Protein AF-A0AAU7DUB7-F1 (afdb_monomer)

InterPro domains:
  IPR05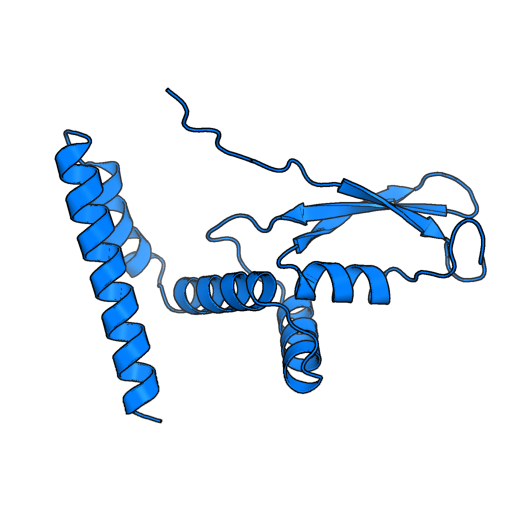9456 Domain of unknown function DUF8412 [PF28474] (4-90)

Nearest PDB structures (foldseek):
  8bii-assembly3_G-2  TM=6.210E-01  e=4.189E+00  Photorhabdus laumondii subsp. laumondii TTO1
  5uq3-assembly1_A  TM=3.999E-01  e=7.658E+00  Homo sapiens

Solvent-accessible surface area (backbone atoms only — not comparable to full-atom values): 8272 Å² total; per-residue (Å²): 140,81,87,80,79,79,74,67,89,47,49,75,42,82,31,26,37,94,96,40,57,58,96,34,75,60,44,70,68,59,52,50,51,56,30,41,21,59,31,25,40,81,63,63,72,44,83,72,58,98,49,34,29,36,39,28,35,29,62,62,64,87,90,56,86,79,53,71,66,59,51,53,53,48,54,52,34,54,75,69,67,63,52,36,74,57,14,50,51,50,53,52,54,42,54,57,50,70,72,47,46,74,66,55,46,47,67,60,45,48,62,39,74,68,36,95,42,68,72,55,23,53,52,46,47,52,50,52,51,51,52,53,53,50,53,59,51,51,60,62,74,76,108

Structure (mmCIF, N/CA/C/O backbone):
data_AF-A0AAU7DUB7-F1
#
_entry.id   AF-A0AAU7DUB7-F1
#
loop_
_atom_site.group_PDB
_atom_site.id
_atom_site.type_symbol
_atom_site.label_atom_id
_atom_site.label_alt_id
_atom_site.label_comp_id
_atom_site.label_asym_id
_atom_site.label_entity_id
_atom_site.label_seq_id
_atom_site.pdbx_PDB_ins_code
_atom_site.Cartn_x
_atom_site.Cartn_y
_atom_site.Cartn_z
_atom_site.occupancy
_atom_site.B_iso_or_equiv
_atom_site.auth_seq_id
_atom_site.auth_comp_id
_atom_site.auth_asym_id
_atom_site.auth_atom_id
_atom_site.pdbx_PDB_model_num
ATOM 1 N N . MET A 1 1 ? 14.211 23.765 -15.436 1.00 36.38 1 MET A N 1
ATOM 2 C CA . MET A 1 1 ? 13.391 23.689 -14.204 1.00 36.38 1 MET A CA 1
ATOM 3 C C . MET A 1 1 ? 12.046 23.126 -14.643 1.00 36.38 1 MET A C 1
ATOM 5 O O . MET A 1 1 ? 11.535 23.623 -15.626 1.00 36.38 1 MET A O 1
ATOM 9 N N . ILE A 1 2 ? 11.471 22.055 -14.106 1.00 30.30 2 ILE A N 1
ATOM 10 C CA . ILE A 1 2 ? 11.215 21.745 -12.702 1.00 30.30 2 ILE A CA 1
ATOM 11 C C . ILE A 1 2 ? 10.974 20.222 -12.607 1.00 30.30 2 ILE A C 1
ATOM 13 O O . ILE A 1 2 ? 10.057 19.704 -13.235 1.00 30.30 2 ILE A O 1
ATOM 17 N N . GLY A 1 3 ? 11.781 19.501 -11.827 1.00 28.03 3 GLY A N 1
ATOM 18 C CA . GLY A 1 3 ? 11.511 18.111 -11.451 1.00 28.03 3 GLY A CA 1
ATOM 19 C C . GLY A 1 3 ? 10.852 18.078 -10.079 1.00 28.03 3 GLY A C 1
ATOM 20 O O . GLY A 1 3 ? 11.534 17.877 -9.077 1.00 28.03 3 GLY A O 1
ATOM 21 N N . HIS A 1 4 ? 9.542 18.315 -10.004 1.00 31.88 4 HIS A N 1
ATOM 22 C CA . HIS A 1 4 ? 8.809 18.115 -8.756 1.00 31.88 4 HIS A CA 1
ATOM 23 C C . HIS A 1 4 ? 8.624 16.613 -8.530 1.00 31.88 4 HIS A C 1
ATOM 25 O O . HIS A 1 4 ? 7.672 16.000 -9.005 1.00 31.88 4 HIS A O 1
ATOM 31 N N . SER A 1 5 ? 9.549 16.015 -7.779 1.00 37.00 5 SER A N 1
ATOM 32 C CA . SER A 1 5 ? 9.308 14.762 -7.065 1.00 37.00 5 SER A CA 1
ATOM 33 C C . SER A 1 5 ? 8.126 14.987 -6.114 1.00 37.00 5 SER A C 1
ATOM 35 O O . SER A 1 5 ? 8.316 15.414 -4.975 1.00 37.00 5 SER A O 1
ATOM 37 N N . GLN A 1 6 ? 6.901 14.713 -6.569 1.00 44.59 6 GLN A N 1
ATOM 38 C CA . GLN A 1 6 ? 5.719 14.652 -5.710 1.00 44.59 6 GLN A CA 1
ATOM 39 C C . GLN A 1 6 ? 5.799 13.408 -4.816 1.00 44.59 6 GLN A C 1
ATOM 41 O O . GLN A 1 6 ? 5.090 12.421 -5.008 1.00 44.59 6 GLN A O 1
ATOM 46 N N . ARG A 1 7 ? 6.684 13.431 -3.815 1.00 53.00 7 ARG A N 1
ATOM 47 C CA . ARG A 1 7 ? 6.554 12.533 -2.669 1.00 53.00 7 ARG A CA 1
ATOM 48 C C . ARG A 1 7 ? 5.350 13.018 -1.878 1.00 53.00 7 ARG A C 1
ATOM 50 O O . ARG A 1 7 ? 5.484 13.860 -1.003 1.00 53.00 7 ARG A O 1
ATOM 57 N N . GLN A 1 8 ? 4.167 12.515 -2.209 1.00 63.06 8 GLN A N 1
ATOM 58 C CA . GLN A 1 8 ? 3.015 12.712 -1.342 1.00 63.06 8 GLN A CA 1
ATOM 59 C C . GLN A 1 8 ? 3.304 11.995 -0.017 1.00 63.06 8 GLN A C 1
ATOM 61 O O . GLN A 1 8 ? 3.488 10.778 0.018 1.00 63.06 8 GLN A O 1
ATOM 66 N N . GLU A 1 9 ? 3.420 12.762 1.065 1.00 75.69 9 GLU A N 1
ATOM 67 C CA . GLU A 1 9 ? 3.933 12.303 2.364 1.00 75.69 9 GLU A CA 1
ATOM 68 C C . GLU A 1 9 ? 2.980 11.329 3.083 1.00 75.69 9 GLU A C 1
ATOM 70 O O . GLU A 1 9 ? 3.334 10.725 4.096 1.00 75.69 9 GLU A O 1
ATOM 75 N N . GLY A 1 10 ? 1.804 11.080 2.512 1.00 85.38 10 GLY A N 1
ATOM 76 C CA . GLY A 1 10 ? 0.721 10.314 3.109 1.00 85.38 10 GLY A CA 1
ATOM 77 C C . GLY A 1 10 ? -0.265 11.208 3.848 1.00 85.38 10 GLY A C 1
ATOM 78 O O . GLY A 1 10 ? 0.017 12.366 4.133 1.00 85.38 10 GLY A O 1
ATOM 79 N N . ALA A 1 11 ? -1.426 10.648 4.157 1.00 92.12 11 ALA A N 1
ATOM 80 C CA . ALA A 1 11 ? -2.536 11.327 4.803 1.00 92.12 11 ALA A CA 1
ATOM 8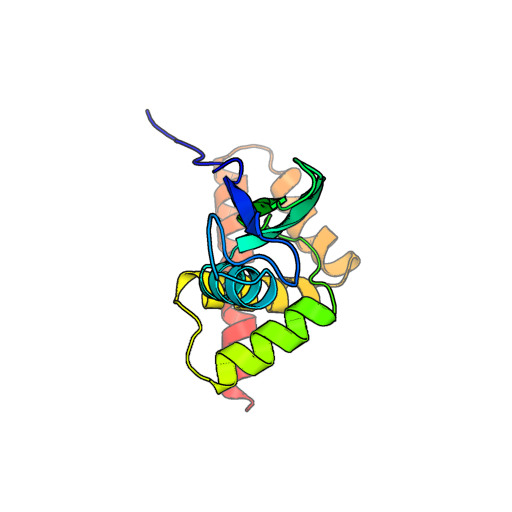1 C C . ALA A 1 11 ? -2.926 10.589 6.085 1.00 92.12 11 ALA A C 1
ATOM 83 O O . ALA A 1 11 ? -2.809 9.365 6.170 1.00 92.12 11 ALA A O 1
ATOM 84 N N . TRP A 1 12 ? -3.393 11.335 7.082 1.00 94.62 12 TRP A N 1
ATOM 85 C CA . TRP A 1 12 ? -4.015 10.773 8.275 1.00 94.62 12 TRP A CA 1
ATOM 86 C C . TRP A 1 12 ? -5.526 10.806 8.108 1.00 94.62 12 TRP A C 1
ATOM 88 O O . TRP A 1 12 ? -6.093 11.855 7.818 1.00 94.62 12 TRP A O 1
ATOM 98 N N . LEU A 1 13 ? -6.161 9.660 8.308 1.00 94.88 13 LEU A N 1
ATOM 99 C CA . LEU A 1 13 ? -7.605 9.518 8.305 1.00 94.88 13 LEU A CA 1
ATOM 100 C C . LEU A 1 13 ? -8.084 9.282 9.734 1.00 94.88 13 LEU A C 1
ATOM 102 O O . LEU A 1 13 ? -7.607 8.361 10.401 1.00 94.88 13 LEU A O 1
ATOM 106 N N . MET A 1 14 ? -9.015 10.110 10.200 1.00 95.69 14 MET A N 1
ATOM 107 C CA . MET A 1 14 ? -9.709 9.886 11.464 1.00 95.69 14 MET A CA 1
ATOM 108 C C . MET A 1 14 ? -10.853 8.901 11.242 1.00 95.69 14 MET A C 1
ATOM 110 O O . MET A 1 14 ? -11.663 9.080 10.337 1.00 95.69 14 MET A O 1
ATOM 114 N N . LEU A 1 15 ? -10.895 7.854 12.058 1.00 94.62 15 LEU A N 1
ATOM 115 C CA . LEU A 1 15 ? -11.879 6.784 11.979 1.00 94.62 15 LEU A CA 1
ATOM 116 C C . LEU A 1 15 ? -12.519 6.575 13.348 1.00 94.62 15 LEU A C 1
ATOM 118 O O . LEU A 1 15 ? -11.840 6.609 14.380 1.00 94.62 15 LEU A O 1
ATOM 122 N N . ALA A 1 16 ? -13.824 6.324 13.350 1.00 94.06 16 ALA A N 1
ATOM 123 C CA . ALA A 1 16 ? -14.544 5.953 14.555 1.00 94.06 16 ALA A CA 1
ATOM 124 C C . ALA A 1 16 ? -14.155 4.530 14.994 1.00 94.06 16 ALA A C 1
ATOM 126 O O . ALA A 1 16 ? -13.913 3.632 14.177 1.00 94.06 16 ALA A O 1
ATOM 127 N N . LYS A 1 17 ? -14.057 4.307 16.307 1.00 91.38 17 LYS A N 1
ATOM 128 C CA . LYS A 1 17 ? -13.883 2.966 16.877 1.00 91.38 17 LYS A CA 1
ATOM 129 C C . LYS A 1 17 ? -15.177 2.166 16.723 1.00 91.38 17 LYS A C 1
ATOM 131 O O . LYS A 1 17 ? -16.260 2.712 16.542 1.00 91.38 17 LYS A O 1
ATOM 136 N N . LYS A 1 18 ? -15.061 0.839 16.811 1.00 88.06 18 LYS A N 1
ATOM 137 C CA . LYS A 1 18 ? -16.210 -0.069 16.708 1.00 88.06 18 LYS A CA 1
ATOM 138 C C . LYS A 1 18 ? -17.280 0.313 17.740 1.00 88.06 18 LYS A C 1
ATOM 140 O O . LYS A 1 18 ? -16.971 0.390 18.923 1.00 88.06 18 L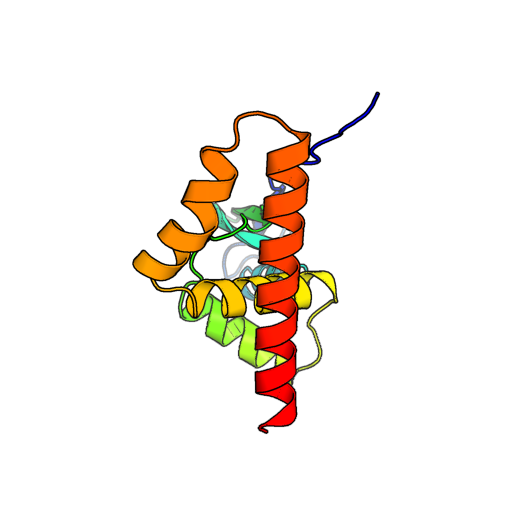YS A O 1
ATOM 145 N N . GLY A 1 19 ? -18.517 0.490 17.280 1.00 87.19 19 GLY A N 1
ATOM 146 C CA . GLY A 1 19 ? -19.650 0.901 18.118 1.00 87.19 19 GLY A CA 1
ATOM 147 C C . GLY A 1 19 ? -19.904 2.411 18.143 1.00 87.19 19 GLY A C 1
ATOM 148 O O . GLY A 1 19 ? -20.932 2.826 18.662 1.00 87.19 19 GLY A O 1
ATOM 149 N N . THR A 1 20 ? -19.024 3.214 17.540 1.00 87.19 20 THR A N 1
ATOM 150 C CA . THR A 1 20 ? -19.194 4.660 17.374 1.00 87.19 20 THR A CA 1
ATOM 151 C C . THR A 1 20 ? -19.458 4.977 15.901 1.00 87.19 20 THR A C 1
ATOM 153 O O . THR A 1 20 ? -18.812 4.407 15.023 1.00 87.19 20 THR A O 1
ATOM 156 N N . THR A 1 21 ? -20.394 5.885 15.619 1.00 87.19 21 THR A N 1
ATOM 157 C CA . THR A 1 21 ? -20.726 6.343 14.253 1.00 87.19 21 THR A CA 1
ATOM 158 C C . THR A 1 21 ? -20.270 7.770 13.954 1.00 87.19 21 THR A C 1
ATOM 160 O O . THR A 1 21 ? -20.305 8.188 12.802 1.00 87.19 21 THR A O 1
ATOM 163 N N . GLU A 1 22 ? -19.812 8.500 14.970 1.00 87.00 22 GLU A N 1
ATOM 164 C CA . GLU A 1 22 ? -19.266 9.853 14.862 1.00 87.00 22 GLU A CA 1
ATOM 165 C C . GLU A 1 22 ? -17.729 9.835 14.967 1.00 87.00 22 GLU A C 1
ATOM 167 O O . GLU A 1 22 ? -17.181 9.083 15.780 1.00 87.00 22 GLU A O 1
ATOM 172 N N . PRO A 1 23 ? -16.998 10.639 14.172 1.00 88.00 23 PRO A N 1
ATOM 173 C CA . PRO A 1 23 ? -17.484 11.564 13.138 1.00 88.00 23 PRO A CA 1
ATOM 174 C C . PRO A 1 23 ? -17.771 10.879 11.788 1.00 88.00 23 PRO A C 1
ATOM 176 O O . PRO A 1 23 ? -18.053 11.543 10.793 1.00 88.00 23 PRO A O 1
ATOM 179 N N . THR A 1 24 ? -17.595 9.557 11.693 1.00 90.75 24 THR A N 1
ATOM 180 C CA . THR A 1 24 ? -17.786 8.818 10.444 1.00 90.75 24 THR A CA 1
ATOM 181 C C . THR A 1 24 ? -18.216 7.379 10.695 1.00 90.75 24 THR A C 1
ATOM 183 O O . THR A 1 24 ? -17.735 6.721 11.616 1.00 90.75 24 THR A O 1
ATOM 186 N N . THR A 1 25 ? -19.067 6.862 9.812 1.00 92.31 25 THR A N 1
ATOM 187 C CA . THR A 1 25 ? -19.417 5.438 9.731 1.00 92.31 25 THR A CA 1
ATOM 188 C C . THR A 1 25 ? -18.420 4.636 8.893 1.00 92.31 25 THR A C 1
ATOM 190 O O . THR A 1 25 ? -18.516 3.408 8.835 1.00 92.31 25 THR A O 1
ATOM 193 N N . LEU A 1 26 ? -17.453 5.307 8.249 1.00 92.88 26 LEU A N 1
ATOM 194 C CA . LEU A 1 26 ? -16.412 4.659 7.466 1.00 92.88 26 LEU A CA 1
ATOM 195 C C . LEU A 1 26 ? -15.573 3.764 8.376 1.00 92.88 26 LEU A C 1
ATOM 197 O O . LEU A 1 26 ? -14.900 4.219 9.302 1.00 92.88 26 LEU A O 1
ATOM 201 N N . THR A 1 27 ? -15.585 2.470 8.085 1.00 93.81 27 THR A N 1
ATOM 202 C CA . THR A 1 27 ? -14.771 1.506 8.819 1.00 93.81 27 THR A CA 1
ATOM 203 C C . THR A 1 27 ? -13.339 1.494 8.290 1.00 93.81 27 THR A C 1
ATOM 205 O O . THR A 1 27 ? -13.076 1.788 7.123 1.00 93.81 27 THR A O 1
ATOM 208 N N . TYR A 1 28 ? -12.393 1.056 9.124 1.00 93.81 28 TYR A N 1
ATOM 209 C CA . TYR A 1 28 ? -11.014 0.825 8.678 1.00 93.81 28 TYR A CA 1
ATOM 210 C C . TYR A 1 28 ? -10.929 -0.129 7.481 1.00 93.81 28 TYR A C 1
ATOM 212 O O . TYR A 1 28 ? -10.116 0.098 6.594 1.00 93.81 28 TYR A O 1
ATOM 220 N N . ALA A 1 29 ? -11.761 -1.175 7.436 1.00 93.69 29 ALA A N 1
ATOM 221 C CA . ALA A 1 29 ? -11.745 -2.135 6.336 1.00 93.69 29 ALA A CA 1
ATOM 222 C C . ALA A 1 29 ? -12.135 -1.473 5.007 1.00 93.69 29 ALA A C 1
ATOM 224 O O . ALA A 1 29 ? -11.448 -1.654 4.008 1.00 93.69 29 ALA A O 1
ATOM 225 N N . GLN A 1 30 ? -13.179 -0.640 5.015 1.00 94.75 30 GLN A N 1
ATOM 226 C CA . GLN A 1 30 ? -13.575 0.130 3.835 1.00 94.75 30 GLN A CA 1
ATOM 227 C C . GLN A 1 30 ? -12.497 1.145 3.437 1.00 94.75 30 GLN A C 1
ATOM 229 O O . GLN A 1 30 ? -12.171 1.260 2.260 1.00 94.75 30 GLN A O 1
ATOM 234 N N . ALA A 1 31 ? -11.906 1.844 4.411 1.00 95.69 31 ALA A N 1
ATOM 235 C CA . ALA A 1 31 ? -10.820 2.785 4.150 1.00 95.69 31 ALA A CA 1
ATOM 236 C C . ALA A 1 31 ? -9.580 2.097 3.550 1.00 95.69 31 ALA A C 1
ATOM 238 O O . ALA A 1 31 ? -8.959 2.636 2.636 1.00 95.69 31 ALA A O 1
ATOM 239 N N . LEU A 1 32 ? -9.232 0.900 4.036 1.00 95.88 32 LEU A N 1
ATOM 240 C CA . LEU A 1 32 ? -8.140 0.094 3.498 1.00 95.88 32 LEU A CA 1
ATOM 241 C C . LEU A 1 32 ? -8.425 -0.341 2.059 1.00 95.88 32 LEU A C 1
ATOM 243 O O . LEU A 1 32 ? -7.557 -0.187 1.205 1.00 95.88 32 LEU A O 1
ATOM 247 N N . ASP A 1 33 ? -9.629 -0.834 1.779 1.00 96.44 33 ASP A N 1
ATOM 248 C CA . ASP A 1 33 ? -10.021 -1.224 0.426 1.00 96.44 33 ASP A CA 1
ATOM 249 C C . ASP A 1 33 ? -9.901 -0.047 -0.553 1.00 96.44 33 ASP A C 1
ATOM 251 O O . ASP A 1 33 ? -9.273 -0.170 -1.602 1.00 96.44 33 ASP A O 1
ATOM 255 N N . GLU A 1 34 ? -10.423 1.127 -0.185 1.00 96.12 34 GLU A N 1
ATOM 256 C CA . GLU A 1 34 ? -10.335 2.325 -1.027 1.00 96.12 34 GLU A CA 1
ATOM 257 C C . GLU A 1 34 ? -8.897 2.824 -1.218 1.00 96.12 34 GLU A C 1
ATOM 259 O O . GLU A 1 34 ? -8.534 3.298 -2.305 1.00 96.12 34 GLU A O 1
ATOM 264 N N . ALA A 1 35 ? -8.056 2.679 -0.191 1.00 95.38 35 ALA A N 1
ATOM 265 C CA . ALA A 1 35 ? -6.633 2.968 -0.285 1.00 95.38 35 ALA A CA 1
ATOM 266 C C . ALA A 1 35 ? -5.950 2.025 -1.288 1.00 95.38 35 ALA A C 1
ATOM 268 O O . ALA A 1 35 ? -5.288 2.503 -2.213 1.00 95.38 35 ALA A O 1
ATOM 269 N N . LEU A 1 36 ? -6.168 0.712 -1.170 1.00 95.00 36 LEU A N 1
ATOM 270 C CA . LEU A 1 36 ? -5.585 -0.297 -2.059 1.00 95.00 36 LEU A CA 1
ATOM 271 C C . LEU A 1 36 ? -6.039 -0.109 -3.510 1.00 95.00 36 LEU A C 1
ATOM 273 O O . LEU A 1 36 ? -5.196 -0.088 -4.411 1.00 95.00 36 LEU A O 1
ATOM 277 N N . CYS A 1 37 ? -7.333 0.142 -3.737 1.00 96.00 37 CYS A N 1
ATOM 278 C CA . CYS A 1 37 ? -7.874 0.460 -5.061 1.00 96.00 37 CYS A CA 1
ATOM 279 C C . CYS A 1 37 ? -7.183 1.671 -5.703 1.00 96.00 37 CYS A C 1
ATOM 281 O O . CYS A 1 37 ? -7.104 1.759 -6.926 1.00 96.00 37 CYS A O 1
ATOM 283 N N . SER A 1 38 ? -6.659 2.588 -4.888 1.00 93.38 38 SER A N 1
ATOM 284 C CA . SER A 1 38 ? -5.994 3.819 -5.322 1.00 93.38 38 SER A CA 1
ATOM 285 C C . SER A 1 38 ? -4.460 3.730 -5.317 1.00 93.38 38 SER A C 1
ATOM 287 O O . SER A 1 38 ? -3.798 4.733 -5.587 1.00 93.38 38 SER A O 1
ATOM 289 N N . GLY A 1 39 ? -3.870 2.569 -5.009 1.00 91.12 39 GLY A N 1
ATOM 290 C CA . GLY A 1 39 ? -2.412 2.382 -4.936 1.00 91.12 39 GLY A CA 1
ATOM 291 C C . GLY A 1 39 ? -1.765 2.922 -3.652 1.00 91.12 39 GLY A C 1
ATOM 292 O O . GLY A 1 39 ? -0.581 3.270 -3.631 1.00 91.12 39 GLY A O 1
ATOM 293 N N . TRP A 1 40 ? -2.544 3.042 -2.581 1.00 93.62 40 TRP A N 1
ATOM 294 C CA . TRP A 1 40 ? -2.090 3.436 -1.250 1.00 93.62 40 TRP A CA 1
ATOM 295 C C . TRP A 1 40 ? -2.129 2.234 -0.309 1.00 93.62 40 TRP A C 1
ATOM 297 O O . TRP A 1 40 ? -2.862 1.274 -0.525 1.00 93.62 40 TRP A O 1
ATOM 307 N N . ILE A 1 41 ? -1.324 2.293 0.747 1.00 92.12 41 ILE A N 1
ATOM 308 C CA . ILE A 1 41 ? -1.274 1.273 1.796 1.00 92.12 41 ILE A CA 1
ATOM 309 C C . ILE A 1 41 ? -1.469 1.920 3.160 1.00 92.12 41 ILE A C 1
ATOM 311 O O . ILE A 1 41 ? -1.184 3.110 3.342 1.00 92.12 41 ILE A O 1
ATOM 315 N N . ASP A 1 42 ? -1.937 1.136 4.120 1.00 92.56 42 ASP A N 1
ATOM 316 C CA . ASP A 1 42 ? -1.983 1.548 5.510 1.00 92.56 42 ASP A CA 1
ATOM 317 C C . ASP A 1 42 ? -0.581 1.558 6.136 1.00 92.56 42 ASP A C 1
ATOM 319 O O . ASP A 1 42 ? 0.344 0.855 5.728 1.00 92.56 42 ASP A O 1
ATOM 323 N N . GLY A 1 43 ? -0.414 2.430 7.122 1.00 90.06 43 GLY A N 1
ATOM 324 C CA . GLY A 1 43 ? 0.808 2.573 7.894 1.00 90.06 43 GLY A CA 1
ATOM 325 C C . GLY A 1 43 ? 0.501 2.715 9.377 1.00 90.06 43 GLY A C 1
ATOM 326 O O . GLY A 1 43 ? -0.224 1.922 9.971 1.00 90.06 43 GLY A O 1
ATOM 327 N N . GLN A 1 44 ? 1.076 3.743 9.996 1.00 92.38 44 GLN A N 1
ATOM 328 C CA . GLN A 1 44 ? 0.968 3.956 11.437 1.00 92.38 44 GLN A CA 1
ATOM 329 C C . GLN A 1 44 ? -0.481 4.170 11.889 1.00 92.38 44 GLN A C 1
ATOM 331 O O . GLN A 1 44 ? -1.200 4.998 11.330 1.00 92.38 44 GLN A O 1
ATOM 336 N N . LYS A 1 45 ? -0.857 3.487 12.971 1.00 94.81 45 LYS A N 1
ATOM 337 C CA . LYS A 1 45 ? -2.096 3.714 13.716 1.00 94.81 45 LYS A CA 1
ATOM 338 C C . LYS A 1 45 ? -1.791 4.481 15.002 1.00 94.81 45 LYS A C 1
ATOM 340 O O . LYS A 1 45 ? -0.802 4.183 15.670 1.00 94.81 45 LYS A O 1
ATOM 345 N N . ARG A 1 46 ? -2.637 5.446 15.368 1.00 95.00 46 ARG A N 1
ATOM 346 C CA . ARG A 1 46 ? -2.549 6.197 16.631 1.00 95.00 46 ARG A CA 1
ATOM 347 C C . ARG A 1 46 ? -3.914 6.287 17.296 1.00 95.00 46 ARG A C 1
ATOM 349 O O . ARG A 1 46 ? -4.911 6.508 16.618 1.00 95.00 46 ARG A O 1
ATOM 356 N N . SER A 1 47 ? -3.957 6.132 18.616 1.00 93.94 47 SER A N 1
ATOM 357 C CA . SER A 1 47 ? -5.155 6.498 19.378 1.00 93.94 47 SER A CA 1
ATOM 358 C C . SER A 1 47 ? -5.298 8.020 19.384 1.00 93.94 47 SER A C 1
ATOM 360 O O . SER A 1 47 ? -4.281 8.711 19.445 1.00 93.94 47 SER A O 1
ATOM 362 N N . PHE A 1 48 ? -6.530 8.522 19.312 1.00 92.56 48 PHE A N 1
ATOM 363 C CA . PHE A 1 48 ? -6.812 9.956 19.405 1.00 92.56 48 PHE A CA 1
ATOM 364 C C . PHE A 1 48 ? -7.615 10.259 20.670 1.00 92.56 48 PHE A C 1
ATOM 366 O O . PHE A 1 48 ? -7.102 10.919 21.565 1.00 92.56 48 PHE A O 1
ATOM 373 N N . ASP A 1 49 ? -8.804 9.669 20.802 1.00 93.44 49 ASP A N 1
ATOM 374 C CA . ASP A 1 49 ? -9.655 9.810 21.988 1.00 93.44 49 ASP A CA 1
ATOM 375 C C . ASP A 1 49 ? -10.364 8.481 22.337 1.00 93.44 49 ASP A C 1
ATOM 377 O O . ASP A 1 49 ? -9.967 7.401 21.878 1.00 93.44 49 ASP A O 1
ATOM 381 N N . ALA A 1 50 ? -11.384 8.526 23.201 1.00 91.69 50 ALA A N 1
ATOM 382 C CA . ALA A 1 50 ? -12.164 7.354 23.599 1.00 91.69 50 ALA A CA 1
ATOM 383 C C . ALA A 1 50 ? -12.941 6.725 22.428 1.00 91.69 50 ALA A C 1
ATOM 385 O O . ALA A 1 50 ? -13.023 5.499 22.352 1.00 91.69 50 ALA A O 1
ATOM 386 N N . ALA A 1 51 ? -13.422 7.539 21.493 1.00 93.38 51 ALA A N 1
ATOM 387 C CA . ALA A 1 51 ? -14.349 7.199 20.423 1.00 93.38 51 ALA A CA 1
ATOM 388 C C . ALA A 1 51 ? -13.682 7.053 19.039 1.00 93.38 51 ALA A C 1
ATOM 390 O O . ALA A 1 51 ? -14.234 6.375 18.176 1.00 93.38 51 ALA A O 1
ATOM 391 N N . THR A 1 52 ? -12.489 7.615 18.826 1.00 95.00 52 THR A N 1
ATOM 392 C CA . THR A 1 52 ? -11.825 7.723 17.519 1.00 95.00 52 THR A CA 1
ATOM 393 C C . THR A 1 52 ? -10.346 7.322 17.557 1.00 95.00 52 THR A C 1
ATOM 395 O O . THR A 1 52 ? -9.692 7.247 18.605 1.00 95.00 52 THR A O 1
ATOM 398 N N . PHE A 1 53 ? -9.797 7.016 16.384 1.00 95.62 53 PHE A N 1
ATOM 399 C CA . PHE A 1 53 ? -8.372 6.780 16.172 1.00 95.62 53 PHE A CA 1
ATOM 400 C C . PHE A 1 53 ? -7.930 7.339 14.816 1.00 95.62 53 PHE A C 1
ATOM 402 O O . PHE A 1 53 ? -8.741 7.537 13.915 1.00 95.62 53 PHE A O 1
ATOM 409 N N . LEU A 1 54 ? -6.628 7.575 14.661 1.00 96.12 54 LEU A N 1
ATOM 410 C CA . LEU A 1 54 ? -6.029 8.025 13.409 1.00 96.12 54 LEU A CA 1
ATOM 411 C C . LEU A 1 54 ? -5.313 6.862 12.721 1.00 96.12 54 LEU A C 1
ATOM 413 O O . LEU A 1 54 ? -4.493 6.172 13.332 1.00 96.12 54 LEU A O 1
ATOM 417 N N . GLN A 1 55 ? -5.578 6.684 11.432 1.00 96.81 55 GLN A N 1
ATOM 418 C CA . GLN A 1 55 ? -4.879 5.746 10.565 1.00 96.81 55 GLN A CA 1
ATOM 419 C C . GLN A 1 55 ? -4.133 6.517 9.481 1.00 96.81 55 GLN A C 1
ATOM 421 O O . GLN A 1 55 ? -4.734 7.260 8.708 1.00 96.81 55 GLN A O 1
ATOM 426 N N . ARG A 1 56 ? -2.815 6.335 9.399 1.00 95.12 56 ARG A N 1
ATOM 427 C CA . ARG A 1 56 ? -2.030 6.881 8.294 1.00 95.12 56 ARG A CA 1
ATOM 428 C C . ARG A 1 56 ? -2.168 5.974 7.081 1.00 95.12 56 ARG A C 1
ATOM 430 O O . ARG A 1 56 ? -1.986 4.762 7.201 1.00 95.12 56 ARG A O 1
ATOM 437 N N . PHE A 1 57 ? -2.397 6.581 5.928 1.00 94.19 57 PHE A N 1
ATOM 438 C CA . PHE A 1 57 ? -2.277 5.958 4.620 1.00 94.19 57 PHE A CA 1
ATOM 439 C C . PHE A 1 57 ? -1.182 6.666 3.836 1.00 94.19 57 PHE A C 1
ATOM 441 O O . PHE A 1 57 ? -1.038 7.886 3.902 1.00 94.19 57 PHE A O 1
ATOM 448 N N . THR A 1 58 ? -0.383 5.911 3.100 1.00 91.94 58 THR A N 1
ATOM 449 C CA . THR A 1 58 ? 0.710 6.462 2.295 1.00 91.94 58 THR A CA 1
ATOM 450 C C . THR A 1 58 ? 0.653 5.899 0.886 1.00 91.94 58 THR A C 1
ATOM 452 O O . THR A 1 58 ? 0.334 4.714 0.740 1.00 91.94 58 THR A O 1
ATOM 455 N N . PRO A 1 59 ? 1.038 6.680 -0.140 1.00 89.19 59 PRO A N 1
ATOM 456 C CA . PRO A 1 59 ? 1.382 6.104 -1.427 1.00 89.19 59 PRO A CA 1
ATOM 457 C C . PRO A 1 59 ? 2.413 5.005 -1.223 1.00 89.19 59 PRO A C 1
ATOM 459 O O . PRO A 1 59 ? 3.337 5.138 -0.406 1.00 89.19 59 PRO A O 1
ATOM 462 N N . ARG A 1 60 ? 2.258 3.913 -1.959 1.00 83.88 60 ARG A N 1
ATOM 463 C CA . ARG A 1 60 ? 3.187 2.807 -1.831 1.00 83.88 60 ARG A CA 1
ATOM 464 C C . ARG A 1 60 ? 4.589 3.229 -2.270 1.00 83.88 60 ARG A C 1
ATOM 466 O O . ARG A 1 60 ? 4.774 3.959 -3.240 1.00 83.88 60 ARG A O 1
ATOM 473 N N . ARG A 1 61 ? 5.604 2.777 -1.529 1.00 76.75 61 ARG A N 1
ATOM 474 C CA . ARG A 1 61 ? 6.998 2.982 -1.935 1.00 76.75 61 ARG A CA 1
ATOM 475 C C . ARG A 1 61 ? 7.349 1.988 -3.044 1.00 76.75 61 ARG A C 1
ATOM 477 O O . ARG A 1 61 ? 7.065 0.796 -2.865 1.00 76.75 61 ARG A O 1
ATOM 484 N N . PRO A 1 62 ? 8.031 2.424 -4.118 1.00 68.81 62 PRO A N 1
ATOM 485 C CA . PRO A 1 62 ? 8.573 1.506 -5.110 1.00 68.81 62 PRO A CA 1
ATOM 486 C C . PRO A 1 62 ? 9.398 0.404 -4.437 1.00 68.81 62 PRO A C 1
ATOM 488 O O . PRO A 1 62 ? 10.085 0.663 -3.445 1.00 68.81 62 PRO A O 1
ATOM 491 N N . CYS A 1 63 ? 9.326 -0.819 -4.966 1.00 67.31 63 CYS A N 1
ATOM 492 C CA . CYS A 1 63 ? 10.141 -1.957 -4.517 1.00 67.31 63 CYS A CA 1
ATOM 493 C C . CYS A 1 63 ? 9.908 -2.425 -3.064 1.00 67.31 63 CYS A C 1
ATOM 495 O O . CYS A 1 63 ? 10.732 -3.149 -2.509 1.00 67.31 63 CYS A O 1
ATOM 497 N N . SER A 1 64 ? 8.810 -2.025 -2.418 1.00 70.75 64 SER A N 1
ATOM 498 C CA . SER A 1 64 ? 8.438 -2.585 -1.113 1.00 70.75 64 SER A CA 1
ATOM 499 C C . SER A 1 64 ? 7.798 -3.973 -1.267 1.00 70.75 64 SER A C 1
ATOM 501 O O . SER A 1 64 ? 7.241 -4.294 -2.321 1.00 70.75 64 SER A O 1
ATOM 503 N N . ILE A 1 65 ? 7.846 -4.802 -0.220 1.00 74.31 65 ILE A N 1
ATOM 504 C CA . ILE A 1 65 ? 7.183 -6.120 -0.165 1.00 74.31 65 ILE A CA 1
ATOM 505 C C . ILE A 1 65 ? 5.709 -5.931 0.233 1.00 74.31 65 ILE A C 1
ATOM 507 O O . ILE A 1 65 ? 5.392 -5.040 1.022 1.00 74.31 65 ILE A O 1
ATOM 511 N N . TRP A 1 66 ? 4.791 -6.706 -0.352 1.00 82.75 66 TRP A N 1
ATOM 512 C CA . TRP A 1 66 ? 3.382 -6.732 0.065 1.00 82.75 66 TRP A CA 1
ATOM 513 C C . TRP A 1 66 ? 3.187 -7.729 1.207 1.00 82.75 66 TRP A C 1
ATOM 515 O O . TRP A 1 66 ? 3.743 -8.824 1.171 1.00 82.75 66 TRP A O 1
ATOM 525 N N . SER A 1 67 ? 2.382 -7.367 2.209 1.00 86.44 67 SER A N 1
ATOM 526 C CA . SER A 1 67 ? 1.924 -8.335 3.208 1.00 86.44 67 SER A CA 1
ATOM 527 C C . SER A 1 67 ? 0.961 -9.331 2.555 1.00 86.44 67 SER A C 1
ATOM 529 O O . SER A 1 67 ? 0.209 -8.959 1.653 1.00 86.44 67 SER A O 1
ATOM 531 N N . ALA A 1 68 ? 0.941 -10.578 3.034 1.00 88.31 68 ALA A N 1
ATOM 532 C CA . ALA A 1 68 ? 0.007 -11.598 2.544 1.00 88.31 68 ALA A CA 1
ATOM 533 C C . ALA A 1 68 ? -1.454 -11.118 2.615 1.00 88.31 68 ALA A C 1
ATOM 535 O O . ALA A 1 68 ? -2.213 -11.279 1.665 1.00 88.31 68 ALA A O 1
ATOM 536 N N . ARG A 1 69 ? -1.803 -10.412 3.697 1.00 90.31 69 ARG A N 1
ATOM 537 C CA . ARG A 1 69 ? -3.115 -9.785 3.873 1.00 90.31 69 ARG A CA 1
ATOM 538 C C . ARG A 1 69 ? -3.447 -8.802 2.746 1.00 90.31 69 ARG A C 1
ATOM 540 O O . ARG A 1 69 ? -4.518 -8.887 2.163 1.00 90.31 69 ARG A O 1
ATOM 547 N N . ASN A 1 70 ? -2.546 -7.882 2.397 1.00 90.62 70 ASN A N 1
ATOM 548 C CA . ASN A 1 70 ? -2.841 -6.900 1.347 1.00 90.62 70 ASN A CA 1
ATOM 549 C C . ASN A 1 70 ? -2.940 -7.560 -0.038 1.00 90.62 70 ASN A C 1
ATOM 551 O O . ASN A 1 70 ? -3.706 -7.085 -0.872 1.00 90.62 70 ASN A O 1
ATOM 555 N N . VAL A 1 71 ? -2.208 -8.658 -0.271 1.00 91.25 71 VAL A N 1
ATOM 556 C CA . VAL A 1 71 ? -2.353 -9.476 -1.488 1.00 91.25 71 VAL A CA 1
ATOM 557 C C . VAL A 1 71 ? -3.751 -10.093 -1.565 1.00 91.25 71 VAL A C 1
ATOM 559 O O . VAL A 1 71 ? -4.387 -10.011 -2.611 1.00 91.25 71 VAL A O 1
ATOM 562 N N . GLU A 1 72 ? -4.260 -10.644 -0.462 1.00 93.75 72 GLU A N 1
ATOM 563 C CA . GLU A 1 72 ? -5.615 -11.204 -0.386 1.00 93.75 72 GLU A CA 1
ATOM 564 C C . GLU A 1 72 ? -6.696 -10.140 -0.641 1.00 93.75 72 GLU A C 1
ATOM 566 O O . GLU A 1 72 ? -7.584 -10.345 -1.470 1.00 93.75 72 GLU A O 1
ATOM 571 N N . HIS A 1 73 ? -6.588 -8.970 0.003 1.00 95.06 73 HIS A N 1
ATOM 572 C CA . HIS A 1 73 ? -7.508 -7.854 -0.240 1.00 95.06 73 HIS A CA 1
ATOM 573 C C . HIS A 1 73 ? -7.500 -7.431 -1.713 1.00 95.06 73 HIS A C 1
ATOM 575 O O . HIS A 1 73 ? -8.564 -7.265 -2.302 1.00 95.06 73 HIS A O 1
ATOM 581 N N . VAL A 1 74 ? -6.321 -7.290 -2.328 1.00 94.62 74 VAL A N 1
ATOM 582 C CA . VAL A 1 74 ? -6.215 -6.937 -3.750 1.00 94.62 74 VAL A CA 1
ATOM 583 C C . VAL A 1 74 ? -6.836 -7.998 -4.645 1.00 94.62 74 VAL A C 1
ATOM 585 O O . VAL A 1 74 ? -7.573 -7.634 -5.554 1.00 94.62 74 VAL A O 1
ATOM 588 N N . ALA A 1 75 ? -6.581 -9.283 -4.394 1.00 94.44 75 ALA A N 1
ATOM 589 C CA . ALA A 1 75 ? -7.158 -10.358 -5.195 1.00 94.44 75 ALA A CA 1
ATOM 590 C C . ALA A 1 75 ? -8.694 -10.304 -5.173 1.00 94.44 75 ALA A C 1
ATOM 592 O O . ALA A 1 75 ? -9.335 -10.359 -6.224 1.00 94.44 75 ALA A O 1
ATOM 593 N N . ARG A 1 76 ? -9.283 -10.095 -3.988 1.00 97.25 76 ARG A N 1
ATOM 594 C CA . ARG A 1 76 ? -10.727 -9.890 -3.846 1.00 97.25 76 ARG A CA 1
ATOM 595 C C . ARG A 1 76 ? -11.207 -8.634 -4.585 1.00 97.25 76 ARG A C 1
ATOM 597 O O . ARG A 1 76 ? -12.157 -8.711 -5.354 1.00 97.25 76 ARG A O 1
ATOM 604 N N . LEU A 1 77 ? -10.543 -7.491 -4.405 1.00 96.75 77 LEU A N 1
ATOM 605 C CA . LEU A 1 77 ? -10.931 -6.218 -5.036 1.00 96.75 77 LEU A CA 1
ATOM 606 C C . LEU A 1 77 ? -10.794 -6.242 -6.567 1.00 96.75 77 LEU A C 1
ATOM 608 O O . LEU A 1 77 ? -11.558 -5.573 -7.264 1.00 96.75 77 LEU A O 1
ATOM 612 N N . GLN A 1 78 ? -9.839 -7.010 -7.098 1.00 94.94 78 GLN A N 1
ATOM 613 C CA . GLN A 1 78 ? -9.709 -7.280 -8.530 1.00 94.94 78 GLN A CA 1
ATOM 614 C C . GLN A 1 78 ? -10.877 -8.120 -9.044 1.00 94.94 78 GLN A C 1
ATOM 616 O O . GLN A 1 78 ? -11.454 -7.767 -10.069 1.00 94.94 78 GLN A O 1
ATOM 621 N N . ALA A 1 79 ? -11.252 -9.184 -8.327 1.00 95.88 79 ALA A N 1
ATOM 622 C CA . ALA A 1 79 ? -12.412 -10.004 -8.676 1.00 95.88 79 ALA A CA 1
ATOM 623 C C . ALA A 1 79 ? -13.727 -9.202 -8.630 1.00 95.88 79 ALA A C 1
ATOM 625 O O . ALA A 1 79 ? -14.604 -9.409 -9.461 1.00 95.88 79 ALA A O 1
ATOM 626 N N . GLU A 1 80 ? -13.837 -8.242 -7.707 1.00 95.88 80 GLU A N 1
ATOM 627 C CA . GLU A 1 80 ? -14.967 -7.306 -7.602 1.00 95.88 80 GLU A CA 1
ATOM 628 C C . GLU A 1 80 ? -14.934 -6.172 -8.650 1.00 95.88 80 GLU A C 1
ATOM 630 O O . GLU A 1 80 ? -15.863 -5.369 -8.706 1.00 95.88 80 GLU A O 1
ATOM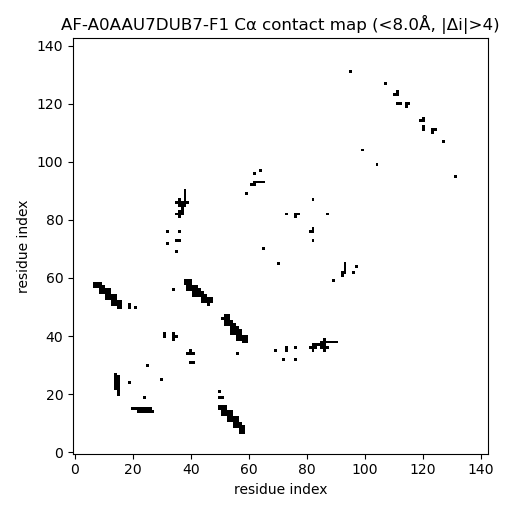 635 N N . GLY A 1 81 ? -13.871 -6.046 -9.455 1.00 95.50 81 GLY A N 1
ATOM 636 C CA . GLY A 1 81 ? -13.736 -4.972 -10.448 1.00 95.50 81 GLY A CA 1
ATOM 637 C C . GLY A 1 81 ? -13.576 -3.565 -9.854 1.00 95.50 81 GLY A C 1
ATOM 638 O O . GLY A 1 81 ? -13.822 -2.575 -10.537 1.00 95.50 81 GLY A O 1
ATOM 639 N N . ARG A 1 82 ? -13.170 -3.450 -8.583 1.00 96.19 82 ARG A N 1
ATOM 640 C CA . ARG A 1 82 ? -13.083 -2.166 -7.856 1.00 96.19 82 ARG A CA 1
ATOM 641 C C . ARG A 1 82 ? -11.734 -1.461 -7.982 1.00 96.19 82 ARG A C 1
ATOM 643 O O . ARG A 1 82 ? -11.606 -0.297 -7.599 1.00 96.19 82 ARG A O 1
ATOM 650 N N . MET A 1 83 ? -10.718 -2.161 -8.480 1.00 96.69 83 MET A N 1
ATOM 651 C CA . MET A 1 83 ? -9.372 -1.611 -8.627 1.00 96.69 83 MET A CA 1
ATOM 652 C C . MET A 1 83 ? -9.338 -0.498 -9.675 1.00 96.69 83 MET A C 1
ATOM 654 O O . MET A 1 83 ? -9.837 -0.662 -10.783 1.00 96.69 83 MET A O 1
ATOM 658 N N . ARG A 1 84 ? -8.687 0.619 -9.340 1.00 94.69 84 ARG A N 1
ATOM 659 C CA . ARG A 1 84 ? -8.451 1.732 -10.271 1.00 94.69 84 ARG A CA 1
ATOM 660 C C . ARG A 1 84 ? -7.101 1.557 -10.961 1.00 94.69 84 ARG A C 1
ATOM 662 O O . ARG A 1 84 ? -6.223 0.872 -10.432 1.00 94.69 84 ARG A O 1
ATOM 669 N N . ASP A 1 85 ? -6.890 2.259 -12.072 1.00 91.38 85 ASP A N 1
ATOM 670 C CA . ASP A 1 85 ? -5.659 2.182 -12.880 1.00 91.38 85 ASP A CA 1
ATOM 671 C C . ASP A 1 85 ? -4.383 2.329 -12.048 1.00 91.38 85 ASP A C 1
ATOM 673 O O . ASP A 1 85 ? -3.436 1.555 -12.186 1.00 91.38 85 ASP A O 1
ATOM 677 N N . ARG A 1 86 ? -4.374 3.287 -11.114 1.00 89.81 86 ARG A N 1
ATOM 678 C CA . ARG A 1 86 ? -3.239 3.497 -10.210 1.00 89.81 86 ARG A CA 1
ATOM 679 C C . ARG A 1 86 ? -2.992 2.298 -9.291 1.00 89.81 86 ARG A C 1
ATOM 681 O O . ARG A 1 86 ? -1.844 1.906 -9.110 1.00 89.81 86 ARG A O 1
ATOM 688 N N . GLY A 1 87 ? -4.043 1.720 -8.709 1.00 90.56 87 GLY A N 1
ATOM 689 C CA . GLY A 1 87 ? -3.921 0.526 -7.871 1.00 90.56 87 GLY A CA 1
ATOM 690 C C . GLY A 1 87 ? -3.406 -0.671 -8.668 1.00 90.56 87 GLY A C 1
ATOM 691 O O . GLY A 1 87 ? -2.492 -1.359 -8.221 1.00 90.56 87 GLY A O 1
ATOM 692 N N . LEU A 1 88 ? -3.923 -0.873 -9.884 1.00 90.56 88 LEU A N 1
ATOM 693 C CA . LEU A 1 88 ? -3.461 -1.926 -10.793 1.00 90.56 88 LEU A CA 1
ATOM 694 C C . LEU A 1 88 ? -1.986 -1.756 -11.176 1.00 90.56 88 LEU A C 1
ATOM 696 O O . LEU A 1 88 ? -1.247 -2.740 -11.196 1.00 90.56 88 LEU A O 1
ATOM 700 N N . ALA A 1 89 ? -1.536 -0.522 -11.419 1.00 88.25 89 ALA A N 1
ATOM 701 C CA . ALA A 1 89 ? -0.135 -0.233 -11.714 1.00 88.25 89 ALA A CA 1
ATOM 702 C C . ALA A 1 89 ? 0.798 -0.620 -10.550 1.00 88.25 89 ALA A C 1
ATOM 704 O O . ALA A 1 89 ? 1.843 -1.232 -10.778 1.00 88.25 89 ALA A O 1
ATOM 705 N N . GLU A 1 90 ? 0.410 -0.335 -9.303 1.00 89.44 90 GLU A N 1
ATOM 706 C CA . GLU A 1 90 ? 1.185 -0.723 -8.113 1.00 89.44 90 GLU A CA 1
ATOM 707 C C . GLU A 1 90 ? 1.231 -2.245 -7.911 1.00 89.44 90 GLU A C 1
ATOM 709 O O . GLU A 1 90 ? 2.262 -2.794 -7.512 1.00 89.44 90 GLU A O 1
ATOM 714 N N . VAL A 1 91 ? 0.130 -2.941 -8.210 1.00 88.00 91 VAL A N 1
ATOM 715 C CA . VAL A 1 91 ? 0.062 -4.410 -8.158 1.00 88.00 91 VAL A CA 1
ATOM 716 C C . VAL A 1 91 ? 0.970 -5.029 -9.219 1.00 88.00 91 VAL A C 1
ATOM 718 O O . VAL A 1 91 ? 1.771 -5.905 -8.896 1.00 88.00 91 VAL A O 1
ATOM 721 N N . ALA A 1 92 ? 0.917 -4.538 -10.458 1.00 86.19 92 ALA A N 1
ATOM 722 C CA . ALA A 1 92 ? 1.789 -5.003 -11.533 1.00 86.19 92 ALA A CA 1
ATOM 723 C C . ALA A 1 92 ? 3.271 -4.769 -11.196 1.00 86.19 92 ALA A C 1
ATOM 725 O O . ALA A 1 92 ? 4.087 -5.686 -11.295 1.00 86.19 92 ALA A O 1
ATOM 726 N N . ALA A 1 93 ? 3.617 -3.571 -10.713 1.00 82.19 93 ALA A N 1
ATOM 727 C CA . ALA A 1 93 ? 4.978 -3.253 -10.284 1.00 82.19 93 ALA A CA 1
ATOM 728 C C . ALA A 1 93 ? 5.469 -4.191 -9.168 1.00 82.19 93 ALA A C 1
ATOM 730 O O . ALA A 1 93 ? 6.636 -4.590 -9.141 1.00 82.19 93 ALA A O 1
ATOM 731 N N . ALA A 1 94 ? 4.582 -4.571 -8.252 1.00 81.75 94 ALA A N 1
ATOM 732 C CA . ALA A 1 94 ? 4.911 -5.487 -7.175 1.00 81.75 94 ALA A CA 1
ATOM 733 C C . ALA A 1 94 ? 5.103 -6.934 -7.629 1.00 81.75 94 ALA A C 1
ATOM 735 O O . ALA A 1 94 ? 6.009 -7.594 -7.125 1.00 81.75 94 ALA A O 1
ATOM 736 N N . GLN A 1 95 ? 4.298 -7.413 -8.577 1.00 81.06 95 GLN A N 1
ATOM 737 C CA . GLN A 1 95 ? 4.470 -8.739 -9.175 1.00 81.06 95 GLN A CA 1
ATOM 738 C C . GLN A 1 95 ? 5.820 -8.835 -9.888 1.00 81.06 95 GLN A C 1
ATOM 740 O O . GLN A 1 95 ? 6.590 -9.752 -9.616 1.00 81.06 95 GLN A O 1
ATOM 745 N N . VAL A 1 96 ? 6.167 -7.823 -10.690 1.00 76.44 96 VAL A N 1
ATOM 746 C CA . VAL A 1 96 ? 7.490 -7.723 -11.326 1.00 76.44 96 VAL A CA 1
ATOM 747 C C . VAL A 1 96 ? 8.601 -7.766 -10.277 1.00 76.44 96 VAL A C 1
ATOM 749 O O . VAL A 1 96 ? 9.571 -8.506 -10.424 1.00 76.44 96 VAL A O 1
ATOM 752 N N . PHE A 1 97 ? 8.462 -7.003 -9.190 1.00 74.31 97 PHE A N 1
ATOM 753 C CA . PHE A 1 97 ? 9.465 -6.986 -8.128 1.00 74.31 97 PHE A CA 1
ATOM 754 C C . PHE A 1 97 ? 9.595 -8.334 -7.401 1.00 74.31 97 PHE A C 1
ATOM 756 O O . PHE A 1 97 ? 10.708 -8.721 -7.049 1.00 74.31 97 PHE A O 1
ATOM 763 N N . ALA A 1 98 ? 8.489 -9.053 -7.191 1.00 72.94 98 ALA A N 1
ATOM 764 C CA . ALA A 1 98 ? 8.471 -10.342 -6.502 1.00 72.94 98 ALA A CA 1
ATOM 765 C C . ALA A 1 98 ? 9.205 -11.450 -7.277 1.00 72.94 98 ALA A C 1
ATOM 767 O O . ALA A 1 98 ? 9.808 -12.324 -6.657 1.00 72.94 98 ALA A O 1
ATOM 768 N N . VAL A 1 99 ? 9.208 -11.387 -8.612 1.00 70.62 99 VAL A N 1
ATOM 769 C CA . VAL A 1 99 ? 9.912 -12.351 -9.479 1.00 70.62 99 VAL A CA 1
ATOM 770 C C . VAL A 1 99 ? 11.432 -12.106 -9.500 1.00 70.62 99 VAL A C 1
ATOM 772 O O . VAL A 1 99 ? 12.217 -13.011 -9.787 1.00 70.62 99 VAL A O 1
ATOM 775 N N . LEU A 1 100 ? 11.899 -10.904 -9.141 1.00 68.31 100 LEU A N 1
ATOM 776 C CA . LEU A 1 100 ? 13.329 -10.591 -9.120 1.00 68.31 100 LEU A CA 1
ATOM 777 C C . LEU A 1 100 ? 14.011 -11.121 -7.842 1.00 68.31 100 LEU A C 1
ATOM 779 O O . LEU A 1 100 ? 13.929 -10.530 -6.759 1.00 68.31 100 LEU A O 1
ATOM 783 N N . SER A 1 101 ? 14.796 -12.195 -7.984 1.00 66.56 101 SER A N 1
ATOM 784 C CA . SER A 1 101 ? 15.681 -12.692 -6.918 1.00 66.56 101 SER A CA 1
ATOM 785 C C . SER A 1 101 ? 16.657 -11.607 -6.432 1.00 66.56 101 SER A C 1
ATOM 787 O O . SER A 1 101 ? 16.948 -10.644 -7.143 1.00 66.56 101 SER A O 1
ATOM 789 N N . ALA A 1 102 ? 17.196 -11.730 -5.211 1.00 62.84 102 ALA A N 1
ATOM 790 C CA . ALA A 1 102 ? 18.190 -10.773 -4.695 1.00 62.84 102 ALA A CA 1
ATOM 791 C C . ALA A 1 102 ? 19.397 -10.615 -5.647 1.00 62.84 102 ALA A C 1
ATOM 793 O O . ALA A 1 102 ? 19.864 -9.501 -5.891 1.00 62.84 102 ALA A O 1
ATOM 794 N N . THR A 1 103 ? 19.829 -11.719 -6.260 1.00 65.81 103 THR A N 1
ATOM 795 C CA . THR A 1 103 ? 20.895 -11.761 -7.269 1.00 65.81 103 THR A CA 1
ATOM 796 C C . THR A 1 103 ? 20.484 -11.067 -8.571 1.00 65.81 103 THR A C 1
ATOM 798 O O . THR A 1 103 ? 21.245 -10.253 -9.098 1.00 65.81 103 THR A O 1
ATOM 801 N N . ALA A 1 104 ? 19.262 -11.311 -9.061 1.00 70.62 104 ALA A N 1
ATOM 802 C CA . ALA A 1 104 ? 18.732 -10.638 -10.248 1.00 70.62 104 ALA A CA 1
ATOM 803 C C . ALA A 1 104 ? 18.617 -9.121 -10.023 1.00 70.62 104 ALA A C 1
ATOM 805 O O . ALA A 1 104 ? 19.059 -8.335 -10.862 1.00 70.62 104 ALA A O 1
ATOM 806 N N . ARG A 1 105 ? 18.144 -8.697 -8.841 1.00 71.81 105 ARG A N 1
ATOM 807 C CA . ARG A 1 105 ? 18.084 -7.283 -8.437 1.00 71.81 105 ARG A CA 1
ATOM 808 C C . ARG A 1 105 ? 19.462 -6.633 -8.455 1.00 71.81 105 ARG A C 1
ATOM 810 O O . ARG A 1 105 ? 19.609 -5.548 -9.010 1.00 71.81 105 ARG A O 1
ATOM 817 N N . HIS A 1 106 ? 20.481 -7.299 -7.915 1.00 75.75 106 HIS A N 1
ATOM 818 C CA . HIS A 1 106 ? 21.848 -6.782 -7.936 1.00 75.75 106 HIS A CA 1
ATOM 819 C C . HIS A 1 106 ? 22.393 -6.639 -9.367 1.00 75.75 106 HIS A C 1
ATOM 821 O O . HIS A 1 106 ? 23.000 -5.617 -9.687 1.00 75.75 106 HIS A O 1
ATOM 827 N N . SER A 1 107 ? 22.125 -7.610 -10.247 1.00 78.06 107 SER A N 1
ATOM 828 C CA . SER A 1 107 ? 22.568 -7.564 -11.649 1.00 78.06 107 SER A CA 1
ATOM 829 C C . SER A 1 107 ? 21.948 -6.410 -12.450 1.00 78.06 107 SER A C 1
ATOM 831 O O . SER A 1 107 ? 22.622 -5.824 -13.295 1.00 78.06 107 SER A O 1
ATOM 833 N N . ILE A 1 108 ? 20.701 -6.033 -12.139 1.00 78.62 108 ILE A N 1
ATOM 834 C CA . ILE A 1 108 ? 19.989 -4.921 -12.783 1.00 78.62 108 ILE A CA 1
ATOM 835 C C . ILE A 1 108 ? 20.415 -3.578 -12.176 1.00 78.62 108 ILE A C 1
ATOM 837 O O . ILE A 1 108 ? 20.712 -2.627 -12.899 1.00 78.62 108 ILE A O 1
ATOM 841 N N . LEU A 1 109 ? 20.462 -3.488 -10.844 1.00 81.00 109 LEU A N 1
ATOM 842 C CA . LEU A 1 109 ? 20.690 -2.226 -10.141 1.00 81.00 109 LEU A CA 1
ATOM 843 C C . LEU A 1 109 ? 22.155 -1.792 -10.170 1.00 81.00 109 LEU A C 1
ATOM 845 O O . LEU A 1 109 ? 22.423 -0.604 -10.352 1.00 81.00 109 LEU A O 1
ATOM 849 N N . ARG A 1 110 ? 23.114 -2.718 -10.022 1.00 86.69 110 ARG A N 1
ATOM 850 C CA . ARG A 1 110 ? 24.539 -2.365 -9.913 1.00 86.69 110 ARG A CA 1
ATOM 851 C C . ARG A 1 110 ? 25.039 -1.562 -11.119 1.00 86.69 110 ARG A C 1
ATOM 853 O O . ARG A 1 110 ? 25.626 -0.513 -10.874 1.00 86.69 110 ARG A O 1
ATOM 860 N N . PRO A 1 111 ? 24.781 -1.945 -12.386 1.00 87.38 111 PRO A N 1
ATOM 861 C CA . PRO A 1 111 ? 25.189 -1.141 -13.537 1.00 87.38 111 PRO A CA 1
ATOM 862 C C . PRO A 1 111 ? 24.518 0.236 -13.591 1.00 87.38 111 PRO A C 1
ATOM 864 O O . PRO A 1 111 ? 25.115 1.185 -14.088 1.00 87.38 111 PRO A O 1
ATOM 867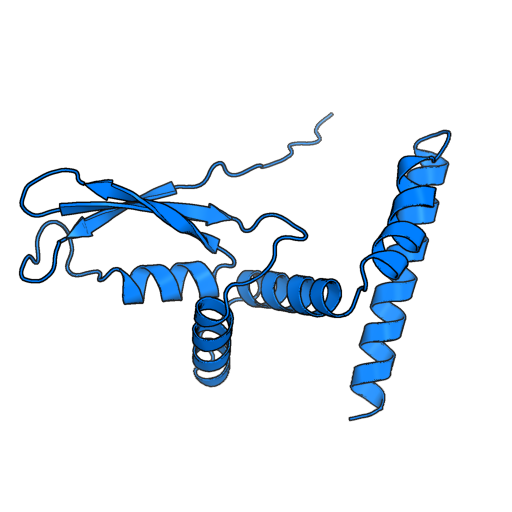 N N . ILE A 1 112 ? 23.280 0.381 -13.117 1.00 89.00 112 ILE A N 1
ATOM 868 C CA . ILE A 1 112 ? 22.584 1.677 -13.117 1.00 89.00 112 ILE A CA 1
ATOM 869 C C . ILE A 1 112 ? 23.206 2.602 -12.062 1.00 89.00 112 ILE A C 1
ATOM 871 O O . ILE A 1 112 ? 23.522 3.756 -12.355 1.00 89.00 112 ILE A O 1
ATOM 875 N N . LEU A 1 113 ? 23.428 2.077 -10.854 1.00 85.12 113 LEU A N 1
ATOM 876 C CA . LEU A 1 113 ? 23.995 2.822 -9.730 1.00 85.12 113 LEU A CA 1
ATOM 877 C C . LEU A 1 113 ? 25.471 3.182 -9.951 1.00 85.12 113 LEU A C 1
ATOM 879 O O . LEU A 1 113 ? 25.886 4.271 -9.574 1.00 85.12 113 LEU A O 1
ATOM 883 N N . SER A 1 114 ? 26.247 2.317 -10.614 1.00 90.06 114 SER A N 1
ATOM 884 C CA . SER A 1 114 ? 27.659 2.563 -10.944 1.00 90.06 114 SER A CA 1
ATOM 885 C C . SER A 1 114 ? 27.877 3.312 -12.267 1.00 90.06 114 SER A C 1
ATOM 887 O O . SER A 1 114 ? 28.990 3.333 -12.796 1.00 90.06 114 SER A O 1
ATOM 889 N N . ALA A 1 115 ? 26.828 3.888 -12.863 1.00 92.50 115 ALA A N 1
ATOM 890 C CA . ALA A 1 115 ? 26.962 4.631 -14.112 1.00 92.50 115 ALA A CA 1
ATOM 891 C C . ALA A 1 115 ? 27.821 5.899 -13.925 1.00 92.50 115 ALA A C 1
ATOM 893 O O . ALA A 1 115 ? 27.525 6.693 -13.031 1.00 92.50 115 ALA A O 1
ATOM 894 N N . PRO A 1 116 ? 28.837 6.129 -14.784 1.00 90.06 116 PRO A N 1
ATOM 895 C CA . PRO A 1 116 ? 29.772 7.246 -14.628 1.00 90.06 116 PRO A CA 1
ATOM 896 C C . PRO A 1 116 ? 29.146 8.611 -14.946 1.00 90.06 116 PRO A C 1
ATOM 898 O O . PRO A 1 116 ? 29.704 9.640 -14.586 1.00 90.06 116 PRO A O 1
ATOM 901 N N . ASN A 1 117 ? 28.002 8.641 -15.638 1.00 94.38 117 ASN A N 1
ATOM 902 C CA . ASN A 1 117 ? 27.265 9.862 -15.956 1.00 94.38 117 ASN A CA 1
ATOM 903 C C . ASN A 1 117 ? 25.767 9.586 -16.174 1.00 94.38 117 ASN A C 1
ATOM 905 O O . ASN A 1 117 ? 25.347 8.438 -16.363 1.00 94.38 117 ASN A O 1
ATOM 909 N N . GLU A 1 118 ? 24.974 10.662 -16.175 1.00 87.44 118 GLU A N 1
ATOM 910 C CA . GLU A 1 118 ? 23.513 10.612 -16.313 1.00 87.44 118 GLU A CA 1
ATOM 911 C C . GLU A 1 118 ? 23.073 10.004 -17.649 1.00 87.44 118 GLU A C 1
ATOM 913 O O . GLU A 1 118 ? 22.194 9.151 -17.674 1.00 87.44 118 GLU A O 1
ATOM 918 N N . ALA A 1 119 ? 23.736 10.343 -18.759 1.00 91.00 119 ALA A N 1
ATOM 919 C CA . ALA A 1 119 ? 23.402 9.791 -20.074 1.00 91.00 119 ALA A CA 1
ATOM 920 C C . ALA A 1 119 ? 23.526 8.254 -20.110 1.00 91.00 119 ALA A C 1
ATOM 922 O O . ALA A 1 119 ? 22.669 7.551 -20.656 1.00 91.00 119 ALA A O 1
ATOM 923 N N . THR A 1 120 ? 24.573 7.714 -19.478 1.00 89.50 120 THR A N 1
ATOM 924 C CA . THR A 1 120 ? 24.782 6.268 -19.344 1.00 89.50 120 THR A CA 1
ATOM 925 C C . THR A 1 120 ? 23.750 5.647 -18.408 1.00 89.50 120 THR A C 1
ATOM 927 O O . THR A 1 120 ? 23.233 4.568 -18.705 1.00 89.50 120 THR A O 1
ATOM 930 N N . ARG A 1 121 ? 23.415 6.326 -17.304 1.00 90.50 121 ARG A N 1
ATOM 931 C CA . ARG A 1 121 ? 22.375 5.893 -16.363 1.00 90.50 121 ARG A CA 1
ATOM 932 C C . ARG A 1 121 ? 21.020 5.784 -17.053 1.00 90.50 121 ARG A C 1
ATOM 934 O O . ARG A 1 121 ? 20.409 4.723 -16.980 1.00 90.50 121 ARG A O 1
ATOM 941 N N . THR A 1 122 ? 20.609 6.808 -17.799 1.00 86.50 122 THR A N 1
ATOM 942 C CA . THR A 1 122 ? 19.353 6.838 -18.563 1.00 86.50 122 THR A CA 1
ATOM 943 C C . THR A 1 122 ? 19.296 5.720 -19.595 1.00 86.50 122 THR A C 1
ATOM 945 O O . THR A 1 122 ? 18.303 5.001 -19.669 1.00 86.50 122 THR A O 1
ATOM 948 N N . ARG A 1 123 ? 20.381 5.489 -20.347 1.00 89.19 123 ARG A N 1
ATOM 949 C CA . ARG A 1 123 ? 20.443 4.383 -21.316 1.00 89.19 123 ARG A CA 1
ATOM 950 C C . ARG A 1 123 ? 20.326 3.014 -20.638 1.00 89.19 123 ARG A C 1
ATOM 952 O O . ARG A 1 123 ? 19.608 2.147 -21.131 1.00 89.19 123 ARG A O 1
ATOM 959 N N . ARG A 1 124 ? 21.023 2.805 -19.514 1.00 90.25 124 ARG A N 1
ATOM 960 C CA . ARG A 1 124 ? 20.962 1.553 -18.735 1.00 90.25 124 ARG A CA 1
ATOM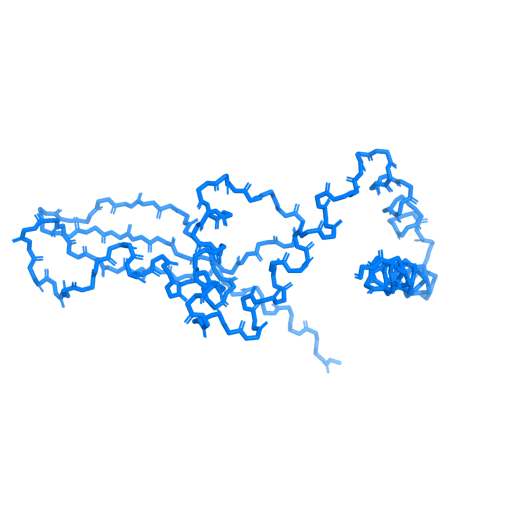 961 C C . ARG A 1 124 ? 19.575 1.341 -18.125 1.00 90.25 124 ARG A C 1
ATOM 963 O O . ARG A 1 124 ? 19.074 0.223 -18.172 1.00 90.25 124 ARG A O 1
ATOM 970 N N . LEU A 1 125 ? 18.946 2.406 -17.629 1.00 85.69 125 LEU A N 1
ATOM 9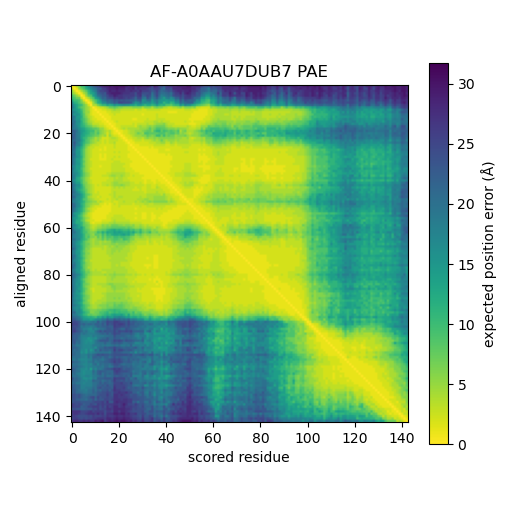71 C CA . LEU A 1 125 ? 17.578 2.391 -17.114 1.00 85.69 125 LEU A CA 1
ATOM 972 C C . LEU A 1 125 ? 16.576 2.019 -18.215 1.00 85.69 125 LEU A C 1
ATOM 974 O O . LEU A 1 125 ? 15.774 1.112 -18.018 1.00 85.69 125 LEU A O 1
ATOM 978 N N . ALA A 1 126 ? 16.671 2.649 -19.390 1.00 83.50 126 ALA A N 1
ATOM 979 C CA . ALA A 1 126 ? 15.825 2.334 -20.540 1.00 83.50 126 ALA A CA 1
ATOM 980 C C . ALA A 1 126 ? 16.001 0.877 -20.997 1.00 83.50 126 ALA A C 1
ATOM 982 O O . ALA A 1 126 ? 15.017 0.189 -21.257 1.00 83.50 126 ALA A O 1
ATOM 983 N N . LYS A 1 127 ? 17.244 0.374 -21.028 1.00 84.88 127 LYS A N 1
ATOM 984 C CA . LYS A 1 127 ? 17.529 -1.032 -21.349 1.00 84.88 127 LYS A CA 1
ATOM 985 C C . LYS A 1 127 ? 16.903 -1.985 -20.327 1.00 84.88 127 LYS A C 1
ATOM 987 O O . LYS A 1 127 ? 16.264 -2.950 -20.726 1.00 84.88 127 LYS A O 1
ATOM 992 N N . ALA A 1 128 ? 17.058 -1.708 -19.032 1.00 81.25 128 ALA A N 1
ATOM 993 C CA . ALA A 1 128 ? 16.465 -2.522 -17.973 1.00 81.25 128 ALA A CA 1
ATOM 994 C C . ALA A 1 128 ? 14.929 -2.521 -18.044 1.00 81.25 128 ALA A C 1
ATOM 996 O O . ALA A 1 128 ? 14.313 -3.579 -17.942 1.00 81.25 128 ALA A O 1
ATOM 997 N N . ALA A 1 129 ? 14.318 -1.358 -18.284 1.00 78.81 129 ALA A N 1
ATOM 998 C CA . ALA A 1 129 ? 12.877 -1.237 -18.477 1.00 78.81 129 ALA A CA 1
ATOM 999 C C . ALA A 1 129 ? 12.395 -2.043 -19.696 1.00 78.81 129 ALA A C 1
ATOM 1001 O O . ALA A 1 129 ? 11.424 -2.786 -19.586 1.00 78.81 129 ALA A O 1
ATOM 1002 N N . ALA A 1 130 ? 13.103 -1.968 -20.828 1.00 74.94 130 ALA A N 1
ATOM 1003 C CA . ALA A 1 130 ? 12.778 -2.744 -22.025 1.00 74.94 130 ALA A CA 1
ATOM 1004 C C . ALA A 1 130 ? 12.872 -4.261 -21.786 1.00 74.94 130 ALA A C 1
ATOM 1006 O O . ALA A 1 130 ? 11.997 -5.002 -22.228 1.00 74.94 130 ALA A O 1
ATOM 1007 N N . THR A 1 131 ? 13.884 -4.727 -21.043 1.00 73.44 131 THR A N 1
ATOM 1008 C CA . THR A 1 131 ? 13.993 -6.140 -20.648 1.00 73.44 131 THR A CA 1
ATOM 1009 C C . THR A 1 131 ? 12.796 -6.581 -19.807 1.00 73.44 131 THR A C 1
ATOM 1011 O O . THR A 1 131 ? 12.225 -7.632 -20.079 1.00 73.44 131 THR A O 1
ATOM 1014 N N . VAL A 1 132 ? 12.380 -5.778 -18.822 1.00 66.38 132 VAL A N 1
ATOM 1015 C CA . VAL A 1 132 ? 11.207 -6.085 -17.984 1.00 66.38 132 VAL A CA 1
ATOM 1016 C C . VAL A 1 132 ? 9.933 -6.159 -18.827 1.00 66.38 132 VAL A C 1
ATOM 1018 O O . VAL A 1 132 ? 9.178 -7.119 -18.706 1.00 66.38 132 VAL A O 1
ATOM 1021 N N . VAL A 1 133 ? 9.719 -5.194 -19.726 1.00 67.44 133 VAL A N 1
ATOM 1022 C CA . VAL A 1 133 ? 8.556 -5.183 -20.629 1.00 67.44 133 VAL A CA 1
ATOM 1023 C C . VAL A 1 133 ? 8.534 -6.421 -21.530 1.00 67.44 133 VAL A C 1
ATOM 1025 O O . VAL A 1 133 ? 7.475 -7.022 -21.703 1.00 67.44 133 VAL A O 1
ATOM 1028 N N . ALA A 1 134 ? 9.686 -6.837 -22.063 1.00 65.81 134 ALA A N 1
ATOM 1029 C CA . ALA A 1 134 ? 9.791 -8.028 -22.902 1.00 65.81 134 ALA A CA 1
ATOM 1030 C C . ALA A 1 134 ? 9.448 -9.317 -22.135 1.00 65.81 134 ALA A C 1
ATOM 1032 O O . ALA A 1 134 ? 8.676 -10.130 -22.639 1.00 65.81 134 ALA A O 1
ATOM 1033 N N . VAL A 1 135 ? 9.946 -9.474 -20.903 1.00 61.62 135 VAL A N 1
ATOM 1034 C CA . VAL A 1 135 ? 9.621 -10.629 -20.044 1.00 61.62 135 VAL A CA 1
ATOM 1035 C C . VAL A 1 135 ? 8.123 -10.667 -19.730 1.00 61.62 135 VAL A C 1
ATOM 1037 O O . VAL A 1 135 ? 7.483 -11.701 -19.905 1.00 61.62 135 VAL A O 1
ATOM 1040 N N . CYS A 1 136 ? 7.527 -9.528 -19.363 1.00 50.41 136 CYS A N 1
ATOM 1041 C CA . CYS A 1 136 ? 6.086 -9.444 -19.112 1.00 50.41 136 CYS A CA 1
ATOM 1042 C C . CYS A 1 136 ? 5.235 -9.753 -20.360 1.00 50.41 136 CYS A C 1
ATOM 1044 O O . CYS A 1 136 ? 4.125 -10.266 -20.230 1.00 50.41 136 CYS A O 1
ATOM 1046 N N . ALA A 1 137 ? 5.718 -9.431 -21.565 1.00 50.41 137 ALA A N 1
ATOM 1047 C CA . ALA A 1 137 ? 5.035 -9.768 -22.815 1.00 50.41 137 ALA A CA 1
ATOM 1048 C C . ALA A 1 137 ? 5.119 -11.272 -23.136 1.00 50.41 137 ALA A C 1
ATOM 1050 O O . ALA A 1 137 ? 4.135 -11.852 -23.591 1.00 50.41 137 ALA A O 1
ATOM 1051 N N . GLN A 1 138 ? 6.259 -11.911 -22.850 1.00 49.91 138 GLN A N 1
ATOM 1052 C CA . GLN A 1 138 ? 6.456 -13.352 -23.038 1.00 49.91 138 GLN A CA 1
ATOM 1053 C C . GLN A 1 138 ? 5.561 -14.188 -22.112 1.00 49.91 138 GLN A C 1
ATOM 1055 O O . GLN A 1 138 ? 4.954 -15.151 -22.571 1.00 49.91 138 GLN A O 1
ATOM 1060 N N . GLU A 1 139 ? 5.402 -13.797 -20.843 1.00 43.28 139 GLU A N 1
ATOM 1061 C CA . GLU A 1 139 ? 4.512 -14.504 -19.903 1.00 43.28 139 GLU A CA 1
ATOM 1062 C C . GLU A 1 139 ? 3.033 -14.444 -20.313 1.00 43.28 139 GLU A C 1
ATOM 1064 O O . GLU A 1 139 ? 2.293 -15.399 -20.089 1.00 43.28 139 GLU A O 1
ATOM 1069 N N . LYS A 1 140 ? 2.595 -13.347 -20.949 1.00 41.72 140 LYS A N 1
ATOM 1070 C CA . LYS A 1 140 ? 1.224 -13.214 -21.470 1.00 41.72 140 LYS A CA 1
ATOM 1071 C C . LYS A 1 140 ? 0.969 -14.037 -22.731 1.00 41.72 140 LYS A C 1
ATOM 1073 O O . LYS A 1 140 ? -0.166 -14.427 -22.950 1.00 41.72 140 LYS A O 1
ATOM 1078 N N . ALA A 1 141 ? 1.988 -14.261 -23.560 1.00 42.47 141 ALA A N 1
ATOM 1079 C CA . ALA A 1 141 ? 1.868 -15.056 -24.784 1.00 42.47 141 ALA A CA 1
ATOM 1080 C C . ALA A 1 141 ? 1.869 -16.571 -24.516 1.00 42.47 141 ALA A C 1
ATOM 1082 O O . ALA A 1 141 ? 1.449 -17.349 -25.366 1.00 42.47 141 ALA A O 1
ATOM 1083 N N . ASN A 1 142 ? 2.363 -16.985 -23.347 1.00 41.47 142 ASN A N 1
ATOM 1084 C CA . ASN A 1 142 ? 2.518 -18.384 -22.958 1.00 41.4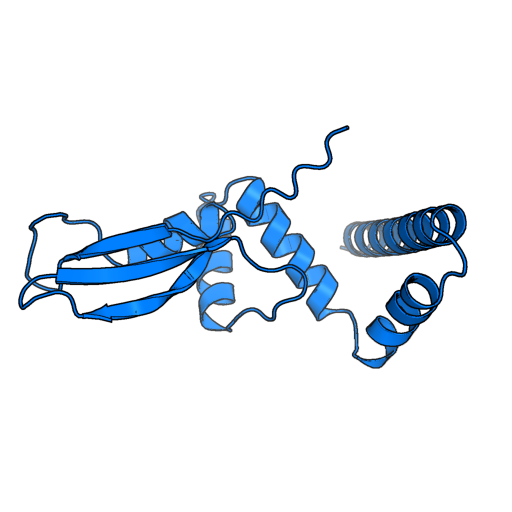7 142 ASN A CA 1
ATOM 1085 C C . ASN A 1 142 ? 1.364 -18.900 -22.071 1.00 41.47 142 ASN A C 1
ATOM 1087 O O . ASN A 1 142 ? 1.498 -19.954 -21.446 1.00 41.47 142 ASN A O 1
ATOM 1091 N N . LYS A 1 143 ? 0.270 -18.136 -21.975 1.00 39.72 143 LYS A N 1
ATOM 1092 C CA . LYS A 1 143 ? -0.936 -18.41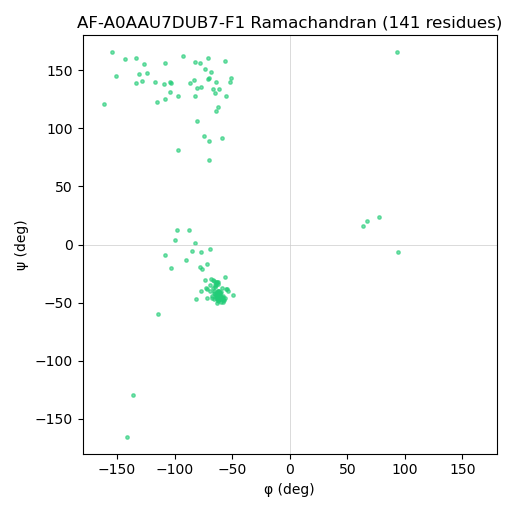0 -21.188 1.00 39.72 143 LYS A CA 1
ATOM 1093 C C . LYS A 1 143 ? -2.161 -18.312 -22.087 1.00 39.72 143 LYS A C 1
ATOM 1095 O O . LYS A 1 143 ? -3.079 -19.130 -21.879 1.00 39.72 143 LYS A O 1
#

pLDDT: mean 82.19, std 16.7, range [28.03, 97.25]

Organism: NCBI:txid3120821

Sequence (143 aa):
MIGHSQRQEGAWLMLAKKGTTEPTTLTYAQALDEALCSGWIDGQKRSFDAATFLQRFTPRRPCSIWSARNVEHVARLQAEGRMRDRGLAEVAAAQVFAVLSATARHSILRPILSAPNEATRTRRLAKAAATVVAVCAQEKANK

Radius of gyration: 19.26 Å; Cα contacts (8 Å, |Δi|>4): 143; chains: 1; bounding box: 50×42×48 Å

Foldseek 3Di:
DDDPPPQPVWDKDKDWDPPACPPHPDDPLNVQLVQLLQQKHWDDKACDDPTIIIITIGRDDQLDADDPVSVVSVVVCVVVVSRDPNSVVNVVSNVLSVPQDPVNCCVLVVQLVPPPDPVSNVVSVVVSVVVSVVVVVVVVVVD

Secondary structure (DSSP, 8-state):
----------EEEEEEPTT--SS----HHHHHHHHHHTTEEEEEEEE-SSSEEEEEEEEPPTTPPPPHHHHHHHHHHHHTT---HHHHHHHHHHHHHHHS-HHHHHHHHHHHHT-SSHHHHHHHHHHHHHHHHHHHHHHHHT-

Mean predicted aligned error: 10.45 Å